Protein AF-A0A950LNR2-F1 (afdb_monomer_lite)

Structure (mmCIF, N/CA/C/O backbone):
data_AF-A0A950LNR2-F1
#
_entry.id   AF-A0A950LNR2-F1
#
loop_
_atom_site.group_PDB
_atom_site.id
_atom_site.type_symbol
_atom_site.label_atom_id
_atom_site.label_alt_id
_atom_site.label_comp_id
_atom_site.label_asym_id
_atom_site.label_entity_id
_atom_site.label_seq_id
_atom_site.pdbx_PDB_ins_code
_atom_site.Cartn_x
_atom_site.Cartn_y
_atom_site.Cartn_z
_atom_site.occupancy
_atom_site.B_iso_or_equiv
_atom_site.auth_seq_id
_atom_site.auth_comp_id
_atom_site.auth_asym_id
_atom_site.auth_atom_id
_atom_site.pdbx_PDB_model_num
ATOM 1 N N . SER A 1 1 ? 11.526 -16.368 -35.002 1.00 43.16 1 SER A N 1
ATOM 2 C CA . SER A 1 1 ? 11.231 -17.154 -33.788 1.00 43.16 1 SER A CA 1
ATOM 3 C C . SER A 1 1 ? 12.355 -16.981 -32.782 1.00 43.16 1 SER A C 1
ATOM 5 O O . SER A 1 1 ? 13.456 -17.383 -33.116 1.00 43.16 1 SER A O 1
ATOM 7 N N . ALA A 1 2 ? 12.117 -16.341 -31.626 1.00 45.56 2 ALA A N 1
ATOM 8 C CA . ALA A 1 2 ? 13.086 -16.218 -30.515 1.00 45.56 2 ALA A CA 1
ATOM 9 C C . ALA A 1 2 ? 12.436 -15.566 -29.266 1.00 45.56 2 ALA A C 1
ATOM 11 O O . ALA A 1 2 ? 12.802 -14.462 -28.871 1.00 45.56 2 ALA A O 1
ATOM 12 N N . SER A 1 3 ? 11.394 -16.170 -28.679 1.00 43.28 3 SER A N 1
ATOM 13 C CA . SER A 1 3 ? 10.686 -15.588 -27.514 1.00 43.28 3 SER A CA 1
ATOM 14 C C . SER A 1 3 ? 9.946 -16.645 -26.678 1.00 43.28 3 SER A C 1
ATOM 16 O O . SER A 1 3 ? 8.722 -16.617 -26.584 1.00 43.28 3 SER A O 1
ATOM 18 N N . ALA A 1 4 ? 10.684 -17.582 -26.072 1.00 45.69 4 ALA A N 1
ATOM 19 C CA . ALA A 1 4 ? 10.113 -18.576 -25.150 1.00 45.69 4 ALA A CA 1
ATOM 20 C C . ALA A 1 4 ? 11.017 -18.890 -23.938 1.00 45.69 4 ALA A C 1
ATOM 22 O O . ALA A 1 4 ? 10.541 -18.858 -22.803 1.00 45.69 4 ALA A O 1
ATOM 23 N N . GLU A 1 5 ? 12.320 -19.124 -24.140 1.00 43.22 5 GLU A N 1
ATOM 24 C CA . GLU A 1 5 ? 13.179 -19.728 -23.102 1.00 43.22 5 GLU A CA 1
ATOM 25 C C . GLU A 1 5 ? 13.806 -18.806 -22.037 1.00 43.22 5 GLU A C 1
ATOM 27 O O . GLU A 1 5 ? 14.297 -19.307 -21.029 1.00 43.22 5 GLU A O 1
ATOM 32 N N . THR A 1 6 ? 13.735 -17.473 -22.123 1.00 43.03 6 THR A N 1
ATOM 33 C CA . THR A 1 6 ? 14.334 -16.586 -21.087 1.00 43.03 6 THR A CA 1
ATOM 34 C C . THR A 1 6 ? 13.501 -16.468 -19.790 1.00 43.03 6 THR A C 1
ATOM 36 O O . THR A 1 6 ? 13.659 -15.519 -19.021 1.00 43.03 6 THR A O 1
ATOM 39 N N . LYS A 1 7 ? 12.567 -17.395 -19.539 1.00 48.56 7 LYS A N 1
ATOM 40 C CA . LYS A 1 7 ? 11.489 -17.252 -18.537 1.00 48.56 7 LYS A CA 1
ATOM 41 C C . LYS A 1 7 ? 11.534 -18.282 -17.392 1.00 48.56 7 LYS A C 1
ATOM 43 O O . LYS A 1 7 ? 10.590 -18.347 -16.610 1.00 48.56 7 LYS A O 1
ATOM 48 N N . ALA A 1 8 ? 12.632 -19.036 -17.257 1.00 47.16 8 ALA A N 1
ATOM 49 C CA . ALA A 1 8 ? 12.798 -20.089 -16.241 1.00 47.16 8 ALA A CA 1
ATOM 50 C C . ALA A 1 8 ? 13.725 -19.740 -15.048 1.00 47.16 8 ALA A C 1
ATOM 52 O O . ALA A 1 8 ? 13.629 -20.389 -14.012 1.00 47.16 8 ALA A O 1
ATOM 53 N N . GLN A 1 9 ? 14.569 -18.698 -15.134 1.00 48.47 9 GLN A N 1
ATOM 54 C CA . GLN A 1 9 ? 15.488 -18.288 -14.044 1.00 48.47 9 GLN A CA 1
ATOM 55 C C . GLN A 1 9 ? 15.060 -17.025 -13.271 1.00 48.47 9 GLN A C 1
ATOM 57 O O . GLN A 1 9 ? 15.811 -16.514 -12.439 1.00 48.47 9 GLN A O 1
ATOM 62 N N . GLN A 1 10 ? 13.856 -16.493 -13.501 1.00 55.09 10 GLN A N 1
ATOM 63 C CA . GLN A 1 10 ? 13.327 -15.431 -12.638 1.00 55.09 10 GLN A CA 1
ATOM 64 C C . GLN A 1 10 ? 12.729 -16.035 -11.356 1.00 55.09 10 GLN A C 1
ATOM 66 O O . GLN A 1 10 ? 11.971 -17.001 -11.459 1.00 55.09 10 GLN A O 1
ATOM 71 N N . PRO A 1 11 ? 12.994 -15.469 -10.159 1.00 66.69 11 PRO A N 1
ATOM 72 C CA . PRO A 1 11 ? 12.333 -15.917 -8.938 1.00 66.69 11 PRO A CA 1
ATOM 73 C C . PRO A 1 11 ? 10.819 -15.780 -9.115 1.00 66.69 11 PRO A C 1
ATOM 75 O O . PRO A 1 11 ? 10.321 -14.714 -9.490 1.00 66.69 11 PRO A O 1
ATOM 78 N N . SER A 1 12 ? 10.096 -16.874 -8.880 1.00 76.44 12 SER A N 1
ATOM 79 C CA . SER A 1 12 ? 8.656 -16.945 -9.138 1.00 76.44 12 SER A CA 1
ATOM 80 C C . SER A 1 12 ? 7.901 -15.878 -8.341 1.00 76.44 12 SER A C 1
ATOM 82 O O . SER A 1 12 ? 8.312 -15.493 -7.243 1.00 76.44 12 SER A O 1
ATOM 84 N N . GLN A 1 13 ? 6.767 -15.396 -8.862 1.00 73.75 13 GLN A N 1
ATOM 85 C CA . GLN A 1 13 ? 6.051 -14.295 -8.207 1.00 73.75 13 GLN A CA 1
ATOM 86 C C . GLN A 1 13 ? 5.633 -14.651 -6.764 1.00 73.75 13 GLN A C 1
ATOM 88 O O . GLN A 1 13 ? 5.712 -13.799 -5.882 1.00 73.75 13 GLN A O 1
ATOM 93 N N . ALA A 1 14 ? 5.310 -15.929 -6.519 1.00 77.62 14 ALA A N 1
ATOM 94 C CA . ALA A 1 14 ? 5.026 -16.488 -5.198 1.00 77.62 14 ALA A CA 1
ATOM 95 C C . ALA A 1 14 ? 6.237 -16.426 -4.242 1.00 77.62 14 ALA A C 1
ATOM 97 O O . ALA A 1 14 ? 6.095 -16.029 -3.084 1.00 77.62 14 ALA A O 1
ATOM 98 N N . GLN A 1 15 ? 7.445 -16.746 -4.723 1.00 82.19 15 GLN A N 1
ATOM 99 C CA . GLN A 1 15 ? 8.680 -16.580 -3.947 1.00 82.19 15 GLN A CA 1
ATOM 100 C C . GLN A 1 15 ? 8.942 -15.099 -3.637 1.00 82.19 15 GLN A C 1
ATOM 102 O O . GLN A 1 15 ? 9.212 -14.754 -2.490 1.00 82.19 15 GLN A O 1
ATOM 107 N N . VAL A 1 16 ? 8.782 -14.199 -4.613 1.00 81.00 16 VAL A N 1
ATOM 108 C CA . VAL A 1 16 ? 8.967 -12.750 -4.405 1.00 81.00 16 VAL A CA 1
ATOM 109 C C . VAL A 1 16 ? 7.953 -12.178 -3.398 1.00 81.00 16 VAL A C 1
ATOM 111 O O . VAL A 1 16 ? 8.307 -11.295 -2.614 1.00 81.00 16 VAL A O 1
ATOM 114 N N . SER A 1 17 ? 6.710 -12.676 -3.361 1.00 83.44 17 SER A N 1
ATOM 115 C CA . SER A 1 17 ? 5.726 -12.294 -2.334 1.00 83.44 17 SER A CA 1
ATOM 116 C C . SER A 1 17 ? 6.020 -12.884 -0.951 1.00 83.44 17 SER A C 1
ATOM 118 O O . SER A 1 17 ? 5.802 -12.201 0.053 1.00 83.44 17 SER A O 1
ATOM 120 N N . ALA A 1 18 ? 6.558 -14.107 -0.883 1.00 84.44 18 ALA A N 1
ATOM 121 C CA . ALA A 1 18 ? 6.967 -14.734 0.373 1.00 84.44 18 ALA A CA 1
ATOM 122 C C . ALA A 1 18 ? 8.135 -13.967 1.014 1.00 84.44 18 ALA A C 1
ATOM 124 O O . ALA A 1 18 ? 8.033 -13.545 2.166 1.00 84.44 18 ALA A O 1
ATOM 125 N N . VAL A 1 19 ? 9.187 -13.668 0.239 1.00 87.50 19 VAL A N 1
ATOM 126 C CA . VAL A 1 19 ? 10.338 -12.868 0.701 1.00 87.50 19 VAL A CA 1
ATOM 127 C C . VAL A 1 19 ? 9.901 -11.476 1.156 1.00 87.50 19 VAL A C 1
ATOM 129 O O . VAL A 1 19 ? 10.283 -11.039 2.236 1.00 87.50 19 VAL A O 1
ATOM 132 N N . ARG A 1 20 ? 9.026 -10.792 0.404 1.00 86.06 20 ARG A N 1
ATOM 133 C CA . ARG A 1 20 ? 8.498 -9.472 0.806 1.00 86.06 20 ARG A CA 1
ATOM 134 C C . ARG A 1 20 ? 7.706 -9.511 2.118 1.00 86.06 20 ARG A C 1
ATOM 136 O O . ARG A 1 20 ? 7.658 -8.510 2.826 1.00 86.06 20 ARG A O 1
ATOM 143 N N . SER A 1 21 ? 7.059 -10.634 2.419 1.00 88.19 21 SER A N 1
ATOM 144 C CA . SER A 1 21 ? 6.312 -10.811 3.667 1.00 88.19 21 SER A CA 1
ATOM 145 C C . SER A 1 21 ? 7.251 -11.053 4.850 1.00 88.19 21 SER A C 1
ATOM 147 O O . SER A 1 21 ? 7.073 -10.415 5.883 1.00 88.19 21 SER A O 1
ATOM 149 N N . ALA A 1 22 ? 8.282 -11.887 4.673 1.00 91.12 22 ALA A N 1
ATOM 150 C CA . ALA A 1 22 ? 9.303 -12.153 5.690 1.00 91.12 22 ALA A CA 1
ATOM 151 C C . ALA A 1 22 ? 10.188 -10.927 5.992 1.00 91.12 22 ALA A C 1
ATOM 153 O O . ALA A 1 22 ? 10.505 -10.667 7.145 1.00 91.12 22 ALA A O 1
ATOM 154 N N . CYS A 1 23 ? 10.543 -10.148 4.968 1.00 93.38 23 CYS A N 1
ATOM 155 C CA . CYS A 1 23 ? 11.447 -8.997 5.065 1.00 93.38 23 CYS A CA 1
ATOM 156 C C . CYS A 1 23 ? 10.760 -7.657 5.373 1.00 93.38 23 CYS A C 1
ATOM 158 O O . CYS A 1 23 ? 11.388 -6.609 5.224 1.00 93.38 23 CYS A O 1
ATOM 160 N N . ARG A 1 24 ? 9.464 -7.634 5.720 1.00 91.44 24 ARG A N 1
ATOM 161 C CA . ARG A 1 24 ? 8.692 -6.376 5.782 1.00 91.44 24 ARG A CA 1
ATOM 162 C C . ARG A 1 24 ? 9.274 -5.360 6.771 1.00 91.44 24 ARG A C 1
ATOM 164 O O . ARG A 1 24 ? 9.331 -4.182 6.433 1.00 91.44 24 ARG A O 1
ATOM 171 N N . SER A 1 25 ? 9.686 -5.806 7.955 1.00 92.62 25 SER A N 1
ATOM 172 C CA . SER A 1 25 ? 10.250 -4.934 8.994 1.00 92.62 25 SER A CA 1
ATOM 173 C C . SER A 1 25 ? 11.653 -4.455 8.621 1.00 92.62 25 SER A C 1
ATOM 175 O O . SER A 1 25 ? 11.925 -3.257 8.644 1.00 92.62 25 SER A O 1
ATOM 177 N N . ASP A 1 26 ? 12.509 -5.376 8.175 1.00 94.19 26 ASP A N 1
ATOM 178 C CA . ASP A 1 26 ? 13.895 -5.088 7.783 1.00 94.19 26 ASP A CA 1
ATOM 179 C C . ASP A 1 26 ? 13.968 -4.125 6.589 1.00 94.19 26 ASP A C 1
ATOM 181 O O . ASP A 1 26 ? 14.828 -3.249 6.521 1.00 94.19 26 ASP A O 1
ATOM 185 N N . TYR A 1 27 ? 13.013 -4.235 5.663 1.00 92.94 27 TYR A N 1
ATOM 186 C CA . TYR A 1 27 ? 12.886 -3.328 4.528 1.00 92.94 27 TYR A CA 1
ATOM 187 C C . TYR A 1 27 ? 12.615 -1.880 4.954 1.00 92.94 27 TYR A C 1
ATOM 189 O O . TYR A 1 27 ? 13.124 -0.955 4.326 1.00 92.94 27 TYR A O 1
ATOM 197 N N . ILE A 1 28 ? 11.833 -1.670 6.018 1.00 91.75 28 ILE A N 1
ATOM 198 C CA . ILE A 1 28 ? 11.539 -0.330 6.549 1.00 91.75 28 ILE A CA 1
ATOM 199 C C . ILE A 1 28 ? 12.767 0.239 7.277 1.00 91.75 28 ILE A C 1
ATOM 201 O O . ILE A 1 28 ? 13.023 1.433 7.175 1.00 91.75 28 ILE A O 1
ATOM 205 N N . ALA A 1 29 ? 13.556 -0.603 7.950 1.00 93.56 29 ALA A N 1
ATOM 206 C CA . ALA A 1 29 ? 14.777 -0.175 8.633 1.00 93.56 29 ALA A CA 1
ATOM 207 C C . ALA A 1 29 ? 15.942 0.145 7.672 1.00 93.56 29 ALA A C 1
ATOM 209 O O . ALA A 1 29 ? 16.660 1.117 7.891 1.00 93.56 29 ALA A O 1
ATOM 210 N N . HIS A 1 30 ? 16.123 -0.641 6.601 1.00 93.06 30 HIS A N 1
ATOM 211 C CA . HIS A 1 30 ? 17.334 -0.586 5.761 1.00 93.06 30 HIS A CA 1
ATOM 212 C C . HIS A 1 30 ? 17.104 -0.178 4.294 1.00 93.06 30 HIS A C 1
ATOM 214 O O . HIS A 1 30 ? 18.063 0.156 3.603 1.00 93.06 30 HIS A O 1
ATOM 220 N N . CYS A 1 31 ? 15.862 -0.198 3.792 1.00 94.31 31 CYS A N 1
ATOM 221 C CA . CYS A 1 31 ? 15.554 -0.031 2.361 1.00 94.31 31 CYS A CA 1
ATOM 222 C C . CYS A 1 31 ? 14.354 0.897 2.063 1.00 94.31 31 CYS A C 1
ATOM 224 O O . CYS A 1 31 ? 13.847 0.897 0.938 1.00 94.31 31 CYS A O 1
ATOM 226 N N . ALA A 1 32 ? 13.896 1.706 3.028 1.00 91.88 32 ALA A N 1
ATOM 227 C CA . ALA A 1 32 ? 12.649 2.478 2.924 1.00 91.88 32 ALA A CA 1
ATOM 228 C C . ALA A 1 32 ? 12.590 3.472 1.745 1.00 91.88 32 ALA A C 1
ATOM 230 O O . ALA A 1 32 ? 11.507 3.731 1.222 1.00 91.88 32 ALA A O 1
ATOM 231 N N . SER A 1 33 ? 13.735 3.996 1.296 1.00 89.44 33 SER A N 1
ATOM 232 C CA . SER A 1 33 ? 13.826 4.938 0.166 1.00 89.44 33 SER A CA 1
ATOM 233 C C . SER A 1 33 ? 13.613 4.294 -1.213 1.00 89.44 33 SER A C 1
ATOM 235 O O . SER A 1 33 ? 13.586 4.996 -2.222 1.00 89.44 33 SER A O 1
ATOM 237 N N . ILE A 1 34 ? 13.486 2.965 -1.288 1.00 90.88 34 ILE A N 1
ATOM 238 C CA . ILE A 1 34 ? 13.300 2.219 -2.539 1.00 90.88 34 ILE A CA 1
ATOM 239 C C . ILE A 1 34 ? 11.825 1.783 -2.664 1.00 90.88 34 ILE A C 1
ATOM 241 O O . ILE A 1 34 ? 11.194 1.440 -1.659 1.00 90.88 34 ILE A O 1
ATOM 245 N N . PRO A 1 35 ? 11.232 1.737 -3.875 1.00 84.00 35 PRO A N 1
ATOM 246 C CA . PRO A 1 35 ? 9.872 1.227 -4.053 1.00 84.00 35 PRO A CA 1
ATOM 247 C C . PRO A 1 35 ? 9.761 -0.277 -3.721 1.00 84.00 35 PRO A C 1
ATOM 249 O O . PRO A 1 35 ? 10.537 -1.072 -4.255 1.00 84.00 35 PRO A O 1
ATOM 252 N N . PRO A 1 36 ? 8.788 -0.714 -2.896 1.00 80.00 36 PRO A N 1
ATOM 253 C CA . PRO A 1 36 ? 8.694 -2.103 -2.451 1.00 80.00 36 PRO A CA 1
ATOM 254 C C . PRO A 1 36 ? 8.279 -3.068 -3.572 1.00 80.00 36 PRO A C 1
ATOM 256 O O . PRO A 1 36 ? 7.114 -3.147 -3.975 1.00 80.00 36 PRO A O 1
ATOM 259 N N . GLY A 1 37 ? 9.232 -3.893 -4.003 1.00 75.12 37 GLY A N 1
ATOM 260 C CA . GLY A 1 37 ? 9.053 -4.950 -4.997 1.00 75.12 37 GLY A CA 1
ATOM 261 C C . GLY A 1 37 ? 9.925 -4.775 -6.241 1.00 75.12 37 GLY A C 1
ATOM 262 O O . GLY A 1 37 ? 10.465 -3.709 -6.515 1.00 75.12 37 GLY A O 1
ATOM 263 N N . GLY A 1 38 ? 10.065 -5.854 -7.012 1.00 80.81 38 GLY A N 1
ATOM 264 C CA . GLY A 1 38 ? 10.959 -5.884 -8.170 1.00 80.81 38 GLY A CA 1
ATOM 265 C C . GLY A 1 38 ? 12.443 -5.962 -7.792 1.00 80.81 38 GLY A C 1
ATOM 266 O O . GLY A 1 38 ? 12.805 -6.172 -6.635 1.00 80.81 38 GLY A O 1
ATOM 267 N N . LYS A 1 39 ? 13.307 -5.817 -8.803 1.00 82.75 39 LYS A N 1
ATOM 268 C CA . LYS A 1 39 ? 14.767 -5.949 -8.671 1.00 82.75 39 LYS A CA 1
ATOM 269 C C . LYS A 1 39 ? 15.423 -4.978 -7.664 1.00 82.75 39 LYS A C 1
ATOM 271 O O . LYS A 1 39 ? 16.203 -5.486 -6.866 1.00 82.75 39 LYS A O 1
ATOM 276 N N . PRO A 1 40 ? 15.133 -3.657 -7.622 1.00 89.56 40 PRO A N 1
ATOM 277 C CA . PRO A 1 40 ? 15.874 -2.746 -6.738 1.00 89.56 40 PRO A CA 1
ATOM 278 C C . PRO A 1 40 ? 15.611 -3.011 -5.247 1.00 89.56 40 PRO A C 1
ATOM 280 O O . PRO A 1 40 ? 16.532 -2.941 -4.439 1.00 89.56 40 PRO A O 1
ATOM 283 N N . ALA A 1 41 ? 14.387 -3.408 -4.880 1.00 88.75 41 ALA A N 1
ATOM 284 C CA . ALA A 1 41 ? 14.068 -3.814 -3.512 1.00 88.75 41 ALA A CA 1
ATOM 285 C C . ALA A 1 41 ? 14.839 -5.079 -3.085 1.00 88.75 41 ALA A C 1
ATOM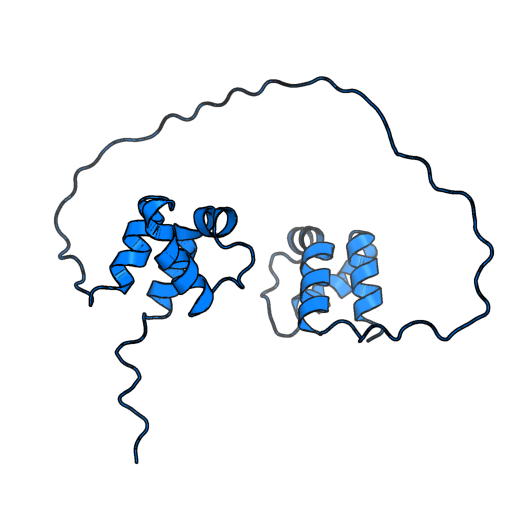 287 O O . ALA A 1 41 ? 15.340 -5.152 -1.966 1.00 88.75 41 ALA A O 1
ATOM 288 N N . LEU A 1 42 ? 14.962 -6.065 -3.982 1.00 87.88 42 LEU A N 1
ATOM 289 C CA . LEU A 1 42 ? 15.720 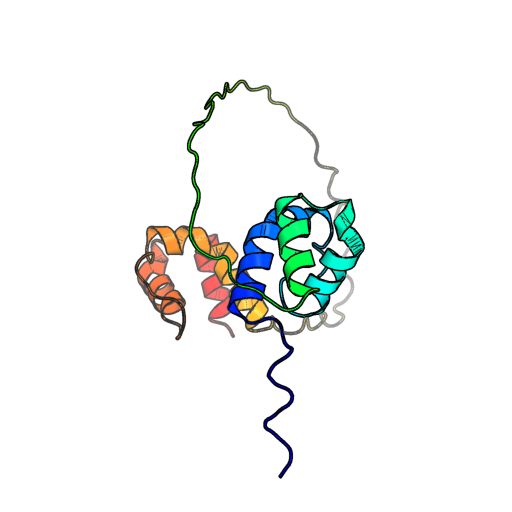-7.295 -3.723 1.00 87.88 42 LEU A CA 1
ATOM 290 C C . LEU A 1 42 ? 17.236 -7.052 -3.678 1.00 87.88 42 LEU A C 1
ATOM 292 O O . LEU A 1 42 ? 17.927 -7.709 -2.907 1.00 87.88 42 LEU A O 1
ATOM 296 N N . ASP A 1 43 ? 17.750 -6.116 -4.476 1.00 90.12 43 ASP A N 1
ATOM 297 C CA . ASP A 1 43 ? 19.164 -5.726 -4.485 1.00 90.12 43 ASP A CA 1
ATOM 298 C C . ASP A 1 43 ? 19.577 -5.026 -3.179 1.00 90.12 43 ASP A C 1
ATOM 300 O O . ASP A 1 43 ? 20.586 -5.391 -2.577 1.00 90.12 43 ASP A O 1
ATOM 304 N N . CYS A 1 44 ? 18.750 -4.105 -2.670 1.00 93.38 44 CYS A N 1
ATOM 305 C CA . CYS A 1 44 ? 18.983 -3.470 -1.371 1.00 93.38 44 CYS A CA 1
ATOM 306 C C . CYS A 1 44 ? 18.987 -4.480 -0.215 1.00 93.38 44 CYS A C 1
ATOM 308 O O . CYS A 1 44 ? 19.897 -4.460 0.614 1.00 93.38 44 CYS A O 1
ATOM 310 N N . LEU A 1 45 ? 18.023 -5.408 -0.193 1.00 90.88 45 LEU A N 1
ATOM 311 C CA . LEU A 1 45 ? 17.996 -6.480 0.805 1.00 90.88 45 LEU A CA 1
ATOM 312 C C . LEU A 1 45 ? 19.247 -7.371 0.694 1.00 90.88 45 LEU A C 1
ATOM 314 O O . LEU A 1 45 ? 19.877 -7.662 1.704 1.00 90.88 45 LEU A O 1
ATOM 318 N N . ARG A 1 46 ? 19.676 -7.739 -0.522 1.00 89.56 46 ARG A N 1
ATOM 319 C CA . ARG A 1 46 ? 20.908 -8.523 -0.744 1.00 89.56 46 ARG A CA 1
ATOM 320 C C . ARG A 1 46 ? 22.171 -7.825 -0.236 1.00 89.56 46 ARG A C 1
ATOM 322 O O . ARG A 1 46 ? 23.031 -8.489 0.330 1.00 89.56 46 ARG A O 1
ATOM 329 N N . LYS A 1 47 ? 22.275 -6.505 -0.399 1.00 92.50 47 LYS A N 1
ATOM 330 C CA . LYS A 1 47 ? 23.417 -5.708 0.085 1.00 92.50 47 LYS A CA 1
ATOM 331 C C . LYS A 1 47 ? 23.455 -5.551 1.605 1.00 92.50 47 LYS A C 1
ATOM 333 O O . LYS A 1 47 ? 24.533 -5.378 2.158 1.00 92.50 47 LYS A O 1
ATOM 338 N N . ASN A 1 48 ? 22.306 -5.647 2.272 1.00 94.44 48 ASN A N 1
ATOM 339 C CA . ASN A 1 48 ? 22.186 -5.462 3.717 1.00 94.44 48 ASN A CA 1
ATOM 340 C C . ASN A 1 48 ? 22.004 -6.774 4.499 1.00 94.44 48 ASN A C 1
ATOM 342 O O . ASN A 1 48 ? 21.765 -6.696 5.698 1.00 94.44 48 ASN A O 1
ATOM 346 N N . VAL A 1 49 ? 22.111 -7.965 3.876 1.00 90.75 49 VAL A N 1
ATOM 347 C CA . VAL A 1 49 ? 21.734 -9.257 4.506 1.00 90.75 49 VAL A CA 1
ATOM 348 C C . VAL A 1 49 ? 22.270 -9.443 5.924 1.00 90.75 49 VAL A C 1
ATOM 350 O O . VAL A 1 49 ? 21.499 -9.827 6.792 1.00 90.75 49 VAL A O 1
ATOM 353 N N . ALA A 1 50 ? 23.532 -9.099 6.191 1.00 89.88 50 ALA A N 1
ATOM 354 C CA . ALA A 1 50 ? 24.145 -9.243 7.515 1.00 89.88 50 ALA A CA 1
ATOM 355 C C . ALA A 1 50 ? 23.451 -8.430 8.633 1.00 89.88 50 ALA A C 1
ATOM 357 O O . ALA A 1 50 ? 23.611 -8.755 9.806 1.00 89.88 50 ALA A O 1
ATOM 358 N N . SER A 1 51 ? 22.677 -7.400 8.280 1.00 89.06 51 SER A N 1
ATOM 359 C CA . SER A 1 51 ? 21.925 -6.536 9.201 1.00 89.06 51 SER A CA 1
ATOM 360 C C . SER A 1 51 ? 20.421 -6.834 9.251 1.00 89.06 51 SER A C 1
ATOM 362 O O . SER A 1 51 ? 19.732 -6.274 10.097 1.00 89.06 51 SER A O 1
ATOM 364 N N . LEU A 1 52 ? 19.890 -7.694 8.372 1.00 93.56 52 LEU A N 1
ATOM 365 C CA . LEU A 1 52 ? 18.461 -8.047 8.357 1.00 93.56 52 LEU A CA 1
ATOM 366 C C . LEU A 1 52 ? 18.152 -9.154 9.376 1.00 93.56 52 LEU A C 1
ATOM 368 O O . LEU A 1 52 ? 19.034 -9.921 9.760 1.00 93.56 52 LEU A O 1
ATOM 372 N N . SER A 1 53 ? 16.880 -9.323 9.735 1.00 94.69 53 SER A N 1
ATOM 373 C CA . SER A 1 53 ? 16.402 -10.449 10.541 1.00 94.69 53 SER A CA 1
ATOM 374 C C . SER A 1 53 ? 16.778 -11.811 9.927 1.00 94.69 53 SER A C 1
ATOM 376 O O . SER A 1 53 ? 16.743 -11.967 8.700 1.00 94.69 53 SER A O 1
ATOM 378 N N . PRO A 1 54 ? 17.065 -12.849 10.740 1.00 93.62 54 PRO A N 1
ATOM 379 C CA . PRO A 1 54 ? 17.422 -14.180 10.234 1.00 93.62 54 PRO A CA 1
ATOM 380 C C . PRO A 1 54 ? 16.317 -14.803 9.362 1.00 93.62 54 PRO A C 1
ATOM 382 O O . PRO A 1 54 ? 16.604 -15.536 8.414 1.00 93.62 54 PRO A O 1
ATOM 385 N N . THR A 1 55 ? 15.050 -14.466 9.617 1.00 92.81 55 THR A N 1
ATOM 386 C CA . THR A 1 55 ? 13.903 -14.795 8.755 1.00 92.81 55 THR A CA 1
ATOM 387 C C . THR A 1 55 ? 14.019 -14.184 7.361 1.00 92.81 55 THR A C 1
ATOM 389 O O . THR A 1 55 ? 13.797 -14.878 6.367 1.00 92.81 55 THR A O 1
ATOM 392 N N . CYS A 1 56 ? 14.391 -12.907 7.264 1.00 93.19 56 CYS A N 1
ATOM 393 C CA . CYS A 1 56 ? 14.586 -12.245 5.981 1.00 93.19 56 CYS A CA 1
ATOM 394 C C . CYS A 1 56 ? 15.853 -12.739 5.263 1.00 93.19 56 CYS A C 1
ATOM 396 O O . CYS A 1 56 ? 15.796 -13.027 4.067 1.00 93.19 56 CYS A O 1
ATOM 398 N N . GLN A 1 57 ? 16.963 -12.922 5.987 1.00 91.88 57 GLN A N 1
ATOM 399 C CA . GLN A 1 57 ? 18.214 -13.471 5.449 1.00 91.88 57 GLN A CA 1
ATOM 400 C C . GLN A 1 57 ? 17.990 -14.813 4.742 1.00 91.88 57 GLN A C 1
ATOM 402 O O . GLN A 1 57 ? 18.309 -14.954 3.561 1.00 91.88 57 GLN A O 1
ATOM 407 N N . ASN A 1 58 ? 17.368 -15.779 5.430 1.00 89.69 58 ASN A N 1
ATOM 408 C CA . ASN A 1 58 ? 17.058 -17.090 4.856 1.00 89.69 58 ASN A CA 1
ATOM 409 C C . ASN A 1 58 ? 16.166 -16.978 3.610 1.00 89.69 58 ASN A C 1
ATOM 411 O O . ASN A 1 58 ? 16.414 -17.640 2.602 1.00 89.69 58 ASN A O 1
ATOM 415 N N . ALA A 1 59 ? 15.159 -16.101 3.647 1.00 88.25 59 ALA A N 1
ATOM 416 C CA . ALA A 1 59 ? 14.245 -15.891 2.531 1.00 88.25 59 ALA A CA 1
ATOM 417 C C . ALA A 1 59 ? 14.950 -15.289 1.293 1.00 88.25 59 ALA A C 1
ATOM 419 O O . ALA A 1 59 ? 14.680 -15.714 0.168 1.00 88.25 59 ALA A O 1
ATOM 420 N N . VAL A 1 60 ? 15.878 -14.344 1.482 1.00 88.62 60 VAL A N 1
ATOM 421 C CA . VAL A 1 60 ? 16.669 -13.719 0.403 1.00 88.62 60 VAL A CA 1
ATOM 422 C C . VAL A 1 60 ? 17.725 -14.681 -0.157 1.00 88.62 60 VAL A C 1
ATOM 424 O O . VAL A 1 60 ? 17.884 -14.764 -1.379 1.00 88.62 60 VAL A O 1
ATOM 427 N N . ASN A 1 61 ? 18.392 -15.452 0.706 1.00 85.25 61 ASN A N 1
ATOM 428 C CA . ASN A 1 61 ? 19.399 -16.445 0.316 1.00 85.25 61 ASN A CA 1
ATOM 429 C C . ASN A 1 61 ? 18.777 -17.614 -0.469 1.00 85.25 61 ASN A C 1
ATOM 431 O O . ASN A 1 61 ? 19.343 -18.060 -1.468 1.00 85.25 61 ASN A O 1
ATOM 435 N N . ALA A 1 62 ? 17.552 -18.026 -0.124 1.00 78.25 62 ALA A N 1
ATOM 436 C CA . ALA A 1 62 ? 16.776 -19.021 -0.869 1.00 78.25 62 ALA A CA 1
ATOM 437 C C . ALA A 1 62 ? 16.328 -18.570 -2.283 1.00 78.25 62 ALA A C 1
ATOM 439 O O . ALA A 1 62 ? 15.723 -19.363 -3.007 1.00 78.25 62 ALA A O 1
ATOM 440 N N . LEU A 1 63 ? 16.607 -17.319 -2.689 1.00 73.56 63 LEU A N 1
ATOM 441 C CA . LEU A 1 63 ? 16.496 -16.845 -4.080 1.00 73.56 63 LEU A CA 1
ATOM 442 C C . LEU A 1 63 ? 17.839 -16.842 -4.838 1.00 73.56 63 LEU A C 1
ATOM 444 O O . LEU A 1 63 ? 17.866 -16.463 -6.010 1.00 73.56 63 LEU A O 1
ATOM 448 N N . GLY A 1 64 ? 18.956 -17.131 -4.164 1.00 67.44 64 GLY A N 1
ATOM 449 C CA . GLY A 1 64 ? 20.305 -17.154 -4.743 1.00 67.44 64 GLY A CA 1
ATOM 450 C C . GLY A 1 64 ? 20.757 -18.545 -5.196 1.00 67.44 64 GLY A C 1
ATOM 451 O O . GLY A 1 64 ? 21.511 -18.650 -6.157 1.00 67.44 64 GLY A O 1
ATOM 452 N N . GLY A 1 65 ? 20.265 -19.603 -4.545 1.00 53.72 65 GLY A N 1
ATOM 453 C CA . GLY A 1 65 ? 20.444 -20.995 -4.966 1.00 53.72 65 GLY A CA 1
ATOM 454 C C . GLY A 1 65 ? 19.197 -21.535 -5.666 1.00 53.72 65 GLY A C 1
ATOM 455 O O . GLY A 1 65 ? 18.074 -21.233 -5.257 1.00 53.72 65 GLY A O 1
ATOM 456 N N . GLN A 1 66 ? 19.375 -22.338 -6.721 1.00 43.09 66 GLN A N 1
ATOM 457 C CA . GLN A 1 66 ? 18.243 -22.993 -7.385 1.00 43.09 66 GLN A CA 1
ATOM 458 C C . GLN A 1 66 ? 17.564 -24.007 -6.445 1.00 43.09 66 GLN A C 1
ATOM 460 O O . GLN A 1 66 ? 18.185 -24.601 -5.567 1.00 43.09 66 GLN A O 1
ATOM 465 N N . ARG A 1 67 ? 16.243 -24.128 -6.590 1.00 50.25 67 ARG A N 1
ATOM 466 C CA . ARG A 1 67 ? 15.328 -24.691 -5.589 1.00 50.25 67 ARG A CA 1
ATOM 467 C C . ARG A 1 67 ? 15.420 -26.218 -5.485 1.00 50.25 67 ARG A C 1
ATOM 469 O O . ARG A 1 67 ? 15.240 -26.902 -6.484 1.00 50.25 67 ARG A O 1
ATOM 476 N N . ALA A 1 68 ? 15.468 -26.730 -4.256 1.00 31.44 68 ALA A N 1
ATOM 477 C CA . ALA A 1 68 ? 14.829 -27.998 -3.904 1.00 31.44 68 ALA A CA 1
ATOM 478 C C . ALA A 1 68 ? 13.615 -27.718 -2.999 1.00 31.44 68 ALA A C 1
ATOM 480 O O . ALA A 1 68 ? 13.644 -26.813 -2.160 1.00 31.44 68 ALA A O 1
ATOM 481 N N . ALA A 1 69 ? 12.519 -28.446 -3.210 1.00 32.12 69 ALA A N 1
ATOM 482 C CA . ALA A 1 69 ? 11.415 -28.516 -2.253 1.00 32.12 69 ALA A CA 1
ATOM 483 C C . ALA A 1 69 ? 11.792 -29.486 -1.114 1.00 32.12 69 ALA A C 1
ATOM 485 O O . ALA A 1 69 ? 12.603 -30.384 -1.348 1.00 32.12 69 ALA A O 1
ATOM 486 N N . PRO A 1 70 ? 11.241 -29.337 0.103 1.00 43.97 70 PRO A N 1
ATOM 487 C CA . PRO A 1 70 ? 11.521 -30.280 1.177 1.00 43.97 70 PRO A CA 1
ATOM 488 C C . PRO A 1 70 ? 10.839 -31.632 0.901 1.00 43.97 70 PRO A C 1
ATOM 490 O O . PRO A 1 70 ? 9.686 -31.638 0.459 1.00 43.97 70 PRO A O 1
ATOM 493 N N . PRO A 1 71 ? 11.469 -32.774 1.227 1.00 38.50 71 PRO A N 1
ATOM 494 C CA . PRO A 1 71 ? 10.706 -33.969 1.547 1.00 38.50 71 PRO A CA 1
ATOM 495 C C . PRO A 1 71 ? 9.948 -33.718 2.858 1.00 38.50 71 PRO A C 1
ATOM 497 O O . PRO A 1 71 ? 10.514 -33.248 3.846 1.00 38.50 71 PRO A O 1
ATOM 500 N N . ALA A 1 72 ? 8.653 -34.018 2.875 1.00 38.00 72 ALA A N 1
ATOM 501 C CA . ALA A 1 72 ? 7.863 -33.960 4.095 1.00 38.00 72 ALA A CA 1
ATOM 502 C C . ALA A 1 72 ? 8.153 -35.191 4.969 1.00 38.00 72 ALA A C 1
ATOM 504 O O . ALA A 1 72 ? 7.598 -36.252 4.705 1.00 38.00 72 ALA A O 1
ATOM 505 N N . ALA A 1 73 ? 8.992 -35.044 6.002 1.00 32.28 73 ALA A N 1
ATOM 506 C CA . ALA A 1 73 ? 9.009 -35.905 7.194 1.00 32.28 73 ALA A CA 1
ATOM 507 C C . ALA A 1 73 ? 9.958 -35.353 8.279 1.00 32.28 73 ALA A C 1
ATOM 509 O O . ALA A 1 73 ? 11.164 -35.539 8.168 1.00 32.28 73 ALA A O 1
ATOM 510 N N . ALA A 1 74 ? 9.399 -34.697 9.308 1.00 28.75 74 ALA A N 1
ATOM 511 C CA . ALA A 1 74 ? 9.814 -34.738 10.728 1.00 28.75 74 ALA A CA 1
ATOM 512 C C . ALA A 1 74 ? 9.317 -33.491 11.493 1.00 28.75 74 ALA A C 1
ATOM 514 O O . ALA A 1 74 ? 9.809 -32.383 11.292 1.00 28.75 74 ALA A O 1
ATOM 515 N N . ALA A 1 75 ? 8.372 -33.694 12.416 1.00 34.22 75 ALA A N 1
ATOM 516 C CA . ALA A 1 75 ? 8.265 -32.872 13.628 1.00 34.22 75 ALA A CA 1
ATOM 517 C C . ALA A 1 75 ? 9.343 -33.352 14.639 1.00 34.22 75 ALA A C 1
ATOM 519 O O . ALA A 1 75 ? 9.877 -34.448 14.442 1.00 34.22 75 ALA A O 1
ATOM 520 N N . PRO A 1 76 ? 9.716 -32.575 15.675 1.00 43.44 76 PRO A N 1
ATOM 521 C CA . PRO A 1 76 ? 8.828 -32.168 16.782 1.00 43.44 76 PRO A CA 1
ATOM 522 C C . PRO A 1 76 ? 8.539 -30.650 16.754 1.00 43.44 76 PRO A C 1
ATOM 524 O O . PRO A 1 76 ? 9.296 -29.895 16.159 1.00 43.44 76 PRO A O 1
ATOM 527 N N . ALA A 1 77 ? 7.399 -30.114 17.205 1.00 29.34 77 ALA A N 1
ATOM 528 C CA . ALA A 1 77 ? 6.670 -30.247 18.478 1.00 29.34 77 ALA A CA 1
ATOM 529 C C . ALA A 1 77 ? 7.267 -29.410 19.634 1.00 29.34 77 ALA A C 1
ATOM 531 O O . ALA A 1 77 ? 8.401 -29.636 20.036 1.00 29.34 77 ALA A O 1
ATOM 532 N N . ALA A 1 78 ? 6.425 -28.515 20.185 1.00 29.66 78 ALA A N 1
ATOM 533 C CA . ALA A 1 78 ? 6.662 -27.569 21.294 1.00 29.66 78 ALA A CA 1
ATOM 534 C C . ALA A 1 78 ? 7.742 -26.481 21.031 1.00 29.66 78 ALA A C 1
ATOM 536 O O . ALA A 1 78 ? 8.767 -26.745 20.422 1.00 29.66 78 ALA A O 1
ATOM 537 N N . THR A 1 79 ? 7.570 -25.217 21.433 1.00 28.94 79 THR A N 1
ATOM 538 C CA . THR A 1 79 ? 6.782 -24.680 22.560 1.00 28.94 79 THR A CA 1
ATOM 539 C C . THR A 1 79 ? 5.915 -23.453 22.224 1.00 28.94 79 THR A C 1
ATOM 541 O O . THR A 1 79 ? 6.171 -22.688 21.297 1.00 28.94 79 THR A O 1
ATOM 544 N N . THR A 1 80 ? 4.863 -23.277 23.026 1.00 34.69 80 THR A N 1
ATOM 545 C CA . THR A 1 80 ? 3.953 -22.118 23.091 1.00 34.69 80 THR A CA 1
ATOM 546 C C . THR A 1 80 ? 4.583 -20.910 23.832 1.00 34.69 80 THR A C 1
ATOM 548 O O . THR A 1 80 ? 5.657 -21.050 24.416 1.00 34.69 80 THR A O 1
ATOM 551 N N . PRO A 1 81 ? 3.974 -19.703 23.779 1.00 51.34 81 PRO A N 1
ATOM 552 C CA . PRO A 1 81 ? 4.652 -18.435 24.084 1.00 51.34 81 PRO A CA 1
ATOM 553 C C . PRO A 1 81 ? 4.536 -18.013 25.560 1.00 51.34 81 PRO A C 1
ATOM 555 O O . PRO A 1 81 ? 3.728 -18.574 26.299 1.00 51.34 81 PRO A O 1
ATOM 558 N N . PRO A 1 82 ? 5.182 -16.902 25.950 1.00 40.81 82 PRO A N 1
ATOM 559 C CA . PRO A 1 82 ? 4.643 -15.995 26.949 1.00 40.81 82 PRO A CA 1
ATOM 560 C C . PRO A 1 82 ? 3.920 -14.814 26.280 1.00 40.81 82 PRO A C 1
ATOM 562 O O . PRO A 1 82 ? 4.501 -14.047 25.512 1.00 40.81 82 PRO A O 1
ATOM 565 N N . ALA A 1 83 ? 2.651 -14.626 26.633 1.00 31.00 83 ALA A N 1
ATOM 566 C CA . ALA A 1 83 ? 2.042 -13.304 26.610 1.00 31.00 83 ALA A CA 1
ATOM 567 C C . ALA A 1 83 ? 2.331 -12.627 27.956 1.00 31.00 83 ALA A C 1
ATOM 569 O O . ALA A 1 83 ? 2.024 -13.208 28.993 1.00 31.00 83 ALA A O 1
ATOM 570 N N . ALA A 1 84 ? 2.870 -11.407 27.942 1.00 30.09 84 ALA A N 1
ATOM 571 C CA . ALA A 1 84 ? 2.771 -10.470 29.061 1.00 30.09 84 ALA A CA 1
ATOM 572 C C . ALA A 1 84 ? 3.111 -9.049 28.589 1.00 30.09 84 ALA A C 1
ATOM 574 O O . ALA A 1 84 ? 4.258 -8.743 28.272 1.00 30.09 84 ALA A O 1
ATOM 575 N N . ALA A 1 85 ? 2.109 -8.169 28.582 1.00 35.69 85 ALA A N 1
ATOM 576 C CA . ALA A 1 85 ? 2.362 -6.759 28.866 1.00 35.69 85 ALA A CA 1
ATOM 577 C C . ALA A 1 85 ? 2.646 -6.613 30.378 1.00 35.69 85 ALA A C 1
ATOM 579 O O . ALA A 1 85 ? 2.330 -7.516 31.157 1.00 35.69 85 ALA A O 1
ATOM 580 N N . PRO A 1 86 ? 3.161 -5.460 30.816 1.00 39.00 86 PRO A N 1
ATOM 581 C CA . PRO A 1 86 ? 2.187 -4.525 31.377 1.00 39.00 86 PRO A CA 1
ATOM 582 C C . PRO A 1 86 ? 2.268 -3.127 30.760 1.00 39.00 86 PRO A C 1
ATOM 584 O O . PRO A 1 86 ? 3.278 -2.722 30.189 1.00 39.00 86 PRO A O 1
ATOM 587 N N . ALA A 1 87 ? 1.168 -2.389 30.888 1.00 36.16 87 ALA A N 1
ATOM 588 C CA . ALA A 1 87 ? 1.091 -0.978 30.541 1.00 36.16 87 ALA A CA 1
ATOM 589 C C . ALA A 1 87 ? 1.354 -0.102 31.773 1.00 36.16 87 ALA A C 1
ATOM 591 O O . ALA A 1 87 ? 0.817 -0.388 32.841 1.00 36.16 87 ALA A O 1
ATOM 592 N N . THR A 1 88 ? 2.067 1.011 31.587 1.00 26.84 88 THR A N 1
ATOM 593 C CA . THR A 1 88 ? 2.027 2.190 32.469 1.00 26.84 88 THR A CA 1
ATOM 594 C C . THR A 1 88 ? 2.363 3.468 31.681 1.00 26.84 88 THR A C 1
ATOM 596 O O . THR A 1 88 ? 3.245 3.492 30.828 1.00 26.84 88 THR A O 1
ATOM 599 N N . SER A 1 89 ? 1.617 4.539 31.956 1.00 37.47 89 SER A N 1
ATOM 600 C CA . SER A 1 89 ? 1.745 5.943 31.488 1.00 37.47 89 SER A CA 1
ATOM 601 C C . SER A 1 89 ? 1.274 6.852 32.656 1.00 37.47 89 SER A C 1
ATOM 603 O O . SER A 1 89 ? 0.863 6.267 33.665 1.00 37.47 89 SER A O 1
ATOM 605 N N . PRO A 1 90 ? 1.169 8.209 32.578 1.00 60.28 90 PRO A N 1
ATOM 606 C CA . PRO A 1 90 ? 1.774 9.236 31.700 1.00 60.28 90 PRO A CA 1
ATOM 607 C C . PRO A 1 90 ? 2.953 9.912 32.477 1.00 60.28 90 PRO A C 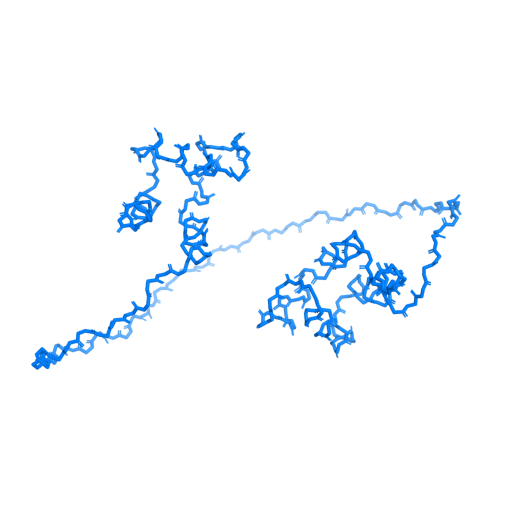1
ATOM 609 O O . PRO A 1 90 ? 3.753 9.102 32.949 1.00 60.28 90 PRO A O 1
ATOM 612 N N . PRO A 1 91 ? 3.148 11.253 32.706 1.00 43.91 91 PRO A N 1
ATOM 613 C CA . PRO A 1 91 ? 2.579 12.524 32.155 1.00 43.91 91 PRO A CA 1
ATOM 614 C C . PRO A 1 91 ? 2.875 12.747 30.651 1.00 43.91 91 PRO A C 1
ATOM 616 O O . PRO A 1 91 ? 3.445 11.860 30.027 1.00 43.91 91 PRO A O 1
ATOM 619 N N . ALA A 1 92 ? 2.478 13.808 29.923 1.00 27.86 92 ALA A N 1
ATOM 620 C CA . ALA A 1 92 ? 1.796 15.107 30.148 1.00 27.86 92 ALA A CA 1
ATOM 621 C C . ALA A 1 92 ? 2.646 16.372 30.481 1.00 27.86 92 ALA A C 1
ATOM 623 O O . ALA A 1 92 ? 2.978 16.605 31.636 1.00 27.86 92 ALA A O 1
ATOM 624 N N . ALA A 1 93 ? 2.913 17.189 29.443 1.00 28.23 93 ALA A N 1
ATOM 625 C CA . ALA A 1 93 ? 3.202 18.647 29.357 1.00 28.23 93 ALA A CA 1
ATOM 626 C C . ALA A 1 93 ? 3.704 18.904 27.902 1.00 28.23 93 ALA A C 1
ATOM 628 O O . ALA A 1 93 ? 4.460 18.085 27.389 1.00 28.23 93 ALA A O 1
ATOM 629 N N . ALA A 1 94 ? 3.174 19.830 27.087 1.00 29.20 94 ALA A N 1
ATOM 630 C CA . ALA A 1 94 ? 3.390 21.290 27.120 1.00 29.20 94 ALA A CA 1
ATOM 631 C C . ALA A 1 94 ? 4.898 21.646 27.156 1.00 29.20 94 ALA A C 1
ATOM 633 O O . ALA A 1 94 ? 5.604 21.164 28.029 1.00 29.20 94 ALA A O 1
ATOM 634 N N . GLU A 1 95 ? 5.493 22.457 26.277 1.00 26.67 95 GLU A N 1
ATOM 635 C CA . GLU A 1 95 ? 5.023 23.349 25.200 1.00 26.67 95 GLU A CA 1
ATOM 636 C C . GLU A 1 95 ? 6.255 23.613 24.289 1.00 26.67 95 GLU A C 1
ATOM 638 O O . GLU A 1 95 ? 7.386 23.586 24.772 1.00 26.67 95 GLU A O 1
ATOM 643 N N . SER A 1 96 ? 6.164 23.789 22.969 1.00 34.41 96 SER A N 1
ATOM 644 C CA . SER A 1 96 ? 6.168 25.135 22.364 1.00 34.41 96 SER A CA 1
ATOM 645 C C . SER A 1 96 ? 6.107 25.053 20.839 1.00 34.41 96 SER A C 1
ATOM 647 O O . SER A 1 96 ? 6.866 24.307 20.218 1.00 34.41 96 SER A O 1
ATOM 649 N N . ALA A 1 97 ? 5.275 25.893 20.226 1.00 38.12 97 ALA A N 1
ATOM 650 C CA . ALA A 1 97 ? 5.431 26.258 18.823 1.00 38.12 97 ALA A CA 1
ATOM 651 C C . ALA A 1 97 ? 6.496 27.367 18.695 1.00 38.12 97 ALA A C 1
ATOM 653 O O . ALA A 1 97 ? 6.437 28.330 19.462 1.00 38.12 97 ALA A O 1
ATOM 654 N N . PRO A 1 98 ? 7.426 27.315 17.724 1.00 39.72 98 PRO A N 1
ATOM 655 C CA . PRO A 1 98 ? 8.106 28.525 17.286 1.00 39.72 98 PRO A CA 1
ATOM 656 C C . PRO A 1 98 ? 7.099 29.424 16.554 1.00 39.72 98 PRO A C 1
ATOM 658 O O . PRO A 1 98 ? 6.273 28.952 15.770 1.00 39.72 98 PRO A O 1
ATOM 661 N N . ALA A 1 99 ? 7.157 30.722 16.844 1.00 31.61 99 ALA A N 1
ATOM 662 C CA . ALA A 1 99 ? 6.212 31.708 16.337 1.00 31.61 99 ALA A CA 1
ATOM 663 C C . ALA A 1 99 ? 6.202 31.800 14.801 1.00 31.61 99 ALA A C 1
ATOM 665 O O . ALA A 1 99 ? 7.230 31.657 14.136 1.00 31.61 99 ALA A O 1
ATOM 666 N N . ALA A 1 100 ? 5.037 32.140 14.247 1.00 37.19 100 ALA A N 1
ATOM 667 C CA . ALA A 1 100 ? 4.957 32.634 12.881 1.00 37.19 100 ALA A CA 1
ATOM 668 C C . ALA A 1 100 ? 5.727 33.966 12.767 1.00 37.19 100 ALA A C 1
ATOM 670 O O . ALA A 1 100 ? 5.485 34.863 13.582 1.00 37.19 100 ALA A O 1
ATOM 671 N N . PRO A 1 101 ? 6.603 34.156 11.763 1.00 39.38 101 PRO A N 1
ATOM 672 C CA . PRO A 1 101 ? 7.024 35.496 11.392 1.00 39.38 101 PRO A CA 1
ATOM 673 C C . PRO A 1 101 ? 5.813 36.258 10.837 1.00 39.38 101 PRO A C 1
ATOM 675 O O . PRO A 1 101 ? 5.007 35.714 10.079 1.00 39.38 101 PRO A O 1
ATOM 678 N N . ALA A 1 102 ? 5.684 37.522 11.241 1.00 39.81 102 ALA A N 1
ATOM 679 C CA . ALA A 1 102 ? 4.619 38.403 10.782 1.00 39.81 102 ALA A CA 1
ATOM 680 C C . ALA A 1 102 ? 4.669 38.627 9.259 1.00 39.81 102 ALA A C 1
ATOM 682 O O . ALA A 1 102 ? 5.701 38.441 8.612 1.00 39.81 102 ALA A O 1
ATOM 683 N N . ALA A 1 103 ? 3.532 39.047 8.702 1.00 44.81 103 ALA A N 1
ATOM 684 C CA . ALA A 1 103 ? 3.338 39.243 7.272 1.00 44.81 103 ALA A CA 1
ATOM 685 C C . ALA A 1 103 ? 4.419 40.131 6.625 1.00 44.81 103 ALA A C 1
ATOM 687 O O . ALA A 1 103 ? 4.504 41.329 6.895 1.00 44.81 103 ALA A O 1
ATOM 688 N N . ALA A 1 104 ? 5.171 39.555 5.686 1.00 41.59 104 ALA A N 1
ATOM 689 C CA . ALA A 1 104 ? 5.754 40.325 4.596 1.00 41.59 104 ALA A CA 1
ATOM 690 C C . ALA A 1 104 ? 4.633 40.719 3.609 1.00 41.59 104 ALA A C 1
ATOM 692 O O . ALA A 1 104 ? 3.682 39.945 3.440 1.00 41.59 104 ALA A O 1
ATOM 693 N N . PRO A 1 105 ? 4.708 41.888 2.946 1.00 50.97 105 PRO A N 1
ATOM 694 C CA . PRO A 1 105 ? 3.748 42.242 1.905 1.00 50.97 105 PRO A CA 1
ATOM 695 C C . PRO A 1 105 ? 3.800 41.216 0.759 1.00 50.97 105 PRO A C 1
ATOM 697 O O . PRO A 1 105 ? 4.878 40.689 0.462 1.00 50.97 105 PRO A O 1
ATOM 700 N N . PRO A 1 106 ? 2.667 40.917 0.096 1.00 51.91 106 PRO A N 1
ATOM 701 C CA . PRO A 1 106 ? 2.671 39.997 -1.031 1.00 51.91 106 PRO A CA 1
ATOM 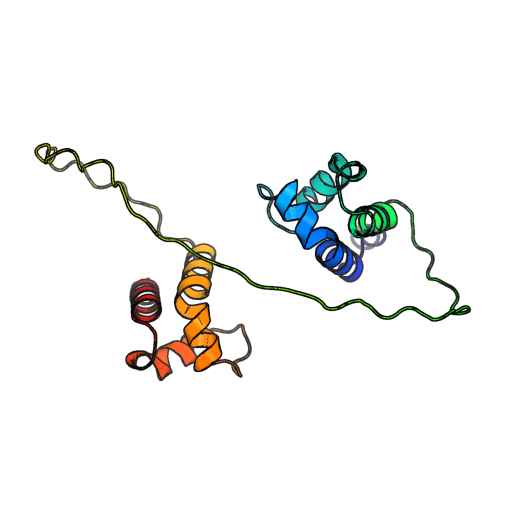702 C C . PRO A 1 106 ? 3.548 40.565 -2.161 1.00 51.91 106 PRO A C 1
ATOM 704 O O . PRO A 1 106 ? 3.426 41.752 -2.478 1.00 51.91 106 PRO A O 1
ATOM 707 N N . PRO A 1 107 ? 4.410 39.753 -2.801 1.00 51.03 107 PRO A N 1
ATOM 708 C CA . PRO A 1 107 ? 5.064 40.178 -4.030 1.00 51.03 107 PRO A CA 1
ATOM 709 C C . PRO A 1 107 ? 3.998 40.464 -5.106 1.00 51.03 107 PRO A C 1
ATOM 711 O O . PRO A 1 107 ? 2.931 39.838 -5.088 1.00 51.03 107 PRO A O 1
ATOM 714 N N . PRO A 1 108 ? 4.258 41.382 -6.057 1.00 48.41 108 PRO A N 1
ATOM 715 C CA . PRO A 1 108 ? 3.350 41.602 -7.178 1.00 48.41 108 PRO A CA 1
ATOM 716 C C . PRO A 1 108 ? 3.134 40.289 -7.937 1.00 48.41 108 PRO A C 1
ATOM 718 O O . PRO A 1 108 ? 4.035 39.452 -7.996 1.00 48.41 108 PRO A O 1
ATOM 721 N N . ALA A 1 109 ? 1.934 40.113 -8.494 1.00 51.44 109 ALA A N 1
ATOM 722 C CA . ALA A 1 109 ? 1.427 38.841 -9.006 1.00 51.44 109 ALA A CA 1
ATOM 723 C C . ALA A 1 109 ? 2.228 38.273 -10.198 1.00 51.44 109 ALA A C 1
ATOM 725 O O . ALA A 1 109 ? 1.800 38.328 -11.350 1.00 51.44 109 ALA A O 1
ATOM 726 N N . ALA A 1 110 ? 3.377 37.664 -9.909 1.00 45.78 110 ALA A N 1
ATOM 727 C CA . ALA A 1 110 ? 4.015 36.692 -10.777 1.00 45.78 110 ALA A CA 1
ATOM 728 C C . ALA A 1 110 ? 3.152 35.423 -10.796 1.00 45.78 110 ALA A C 1
ATOM 730 O O . ALA A 1 110 ? 2.671 34.979 -9.751 1.00 45.78 110 ALA A O 1
ATOM 731 N N . ALA A 1 111 ? 2.932 34.864 -11.989 1.00 53.81 111 ALA A N 1
ATOM 732 C CA . ALA A 1 111 ? 2.046 33.722 -12.185 1.00 53.81 111 ALA A CA 1
ATOM 733 C C . ALA A 1 111 ? 2.380 32.579 -11.212 1.00 53.81 111 ALA A C 1
ATOM 735 O O . ALA A 1 111 ? 3.534 32.158 -11.109 1.00 53.81 111 ALA A O 1
ATOM 736 N N . ALA A 1 112 ? 1.359 32.084 -10.504 1.00 49.91 112 ALA A N 1
ATOM 737 C CA . ALA A 1 112 ? 1.521 30.974 -9.574 1.00 49.91 112 ALA A CA 1
ATOM 738 C C . ALA A 1 112 ? 2.174 29.780 -10.294 1.00 49.91 112 ALA A C 1
ATOM 740 O O . ALA A 1 112 ? 1.799 29.493 -11.437 1.00 49.91 112 ALA A O 1
ATOM 741 N N . PRO A 1 113 ? 3.124 29.067 -9.660 1.00 47.25 113 PRO A N 1
ATOM 742 C CA . PRO A 1 113 ? 3.721 27.896 -10.277 1.00 47.25 113 PRO A CA 1
ATOM 743 C C . PRO A 1 113 ? 2.611 26.896 -10.587 1.00 47.25 113 PRO A C 1
ATOM 745 O O . PRO A 1 113 ? 1.880 26.464 -9.691 1.00 47.25 113 PRO A O 1
ATOM 748 N N . ALA A 1 114 ? 2.492 26.531 -11.863 1.00 56.72 114 ALA A N 1
ATOM 749 C CA . ALA A 1 114 ? 1.622 25.455 -12.298 1.00 56.72 114 ALA A CA 1
ATOM 750 C C . ALA A 1 114 ? 2.181 24.138 -11.748 1.00 56.72 114 ALA A C 1
ATOM 752 O O . ALA A 1 114 ? 2.956 23.445 -12.410 1.00 56.72 114 ALA A O 1
ATOM 753 N N . TYR A 1 115 ? 1.814 23.810 -10.507 1.00 53.78 115 TYR A N 1
ATOM 754 C CA . TYR A 1 115 ? 2.014 22.474 -9.971 1.00 53.78 115 TYR A CA 1
ATOM 755 C C . TYR A 1 115 ? 1.377 21.493 -10.958 1.00 53.78 115 TYR A C 1
ATOM 757 O O . TYR A 1 115 ? 0.204 21.675 -11.305 1.00 53.78 115 TYR A O 1
ATOM 765 N N . PRO A 1 116 ? 2.118 20.479 -11.442 1.00 64.81 116 PRO A N 1
ATOM 766 C CA . PRO A 1 116 ? 1.534 19.494 -12.333 1.00 64.81 116 PRO A CA 1
ATOM 767 C C . PRO A 1 116 ? 0.339 18.850 -11.619 1.00 64.81 116 PRO A C 1
ATOM 769 O O . PRO A 1 116 ? 0.437 18.576 -10.415 1.00 64.81 116 PRO A O 1
ATOM 772 N N . PRO A 1 117 ? -0.786 18.610 -12.319 1.00 68.56 117 PRO A N 1
ATOM 773 C CA . PRO A 1 117 ? -1.934 17.958 -11.708 1.00 68.56 117 PRO A CA 1
ATOM 774 C C . PRO A 1 117 ? -1.490 16.629 -11.092 1.00 68.56 117 PRO A C 1
ATOM 776 O O . PRO A 1 117 ? -0.707 15.883 -11.689 1.00 68.56 117 PRO A O 1
ATOM 779 N N . MET A 1 118 ? -1.970 16.355 -9.874 1.00 73.31 118 MET A N 1
ATOM 780 C CA . MET A 1 118 ? -1.660 15.124 -9.141 1.00 73.31 118 MET A CA 1
ATOM 781 C C . MET A 1 118 ? -1.852 13.915 -10.057 1.00 73.31 118 MET A C 1
ATOM 783 O O . MET A 1 118 ? -2.922 13.732 -10.636 1.00 73.31 118 MET A O 1
ATOM 787 N N . SER A 1 119 ? -0.828 13.068 -10.184 1.00 82.56 119 SER A N 1
ATOM 788 C CA . SER A 1 119 ? -0.955 11.885 -11.038 1.00 82.56 119 SER A CA 1
ATOM 789 C C . SER A 1 119 ? -2.060 10.953 -10.507 1.00 82.56 119 SER A C 1
ATOM 791 O O . SER A 1 119 ? -2.233 10.847 -9.288 1.00 82.56 119 SER A O 1
ATOM 793 N N . PRO A 1 120 ? -2.766 10.185 -11.359 1.00 79.44 120 PRO A N 1
ATOM 794 C CA . PRO A 1 120 ? -3.869 9.324 -10.915 1.00 79.44 120 PRO A CA 1
ATOM 795 C C . PRO A 1 120 ? -3.445 8.253 -9.891 1.00 79.44 120 PRO A C 1
ATOM 797 O O . PRO A 1 120 ? -4.265 7.770 -9.112 1.00 79.44 120 PRO A O 1
ATOM 800 N N . ARG A 1 121 ? -2.151 7.893 -9.832 1.00 80.12 121 ARG A N 1
ATOM 801 C CA . ARG A 1 121 ? -1.597 7.043 -8.759 1.00 80.12 121 ARG A CA 1
ATOM 802 C C . ARG A 1 121 ? -1.521 7.764 -7.413 1.00 80.12 121 ARG A C 1
ATOM 804 O O . ARG A 1 121 ? -1.763 7.141 -6.382 1.00 80.12 121 ARG A O 1
ATOM 811 N N . GLN A 1 122 ? -1.159 9.040 -7.434 1.00 83.50 122 GLN A N 1
ATOM 812 C CA . GLN A 1 122 ? -0.977 9.896 -6.266 1.00 83.50 122 GLN A CA 1
ATOM 813 C C . GLN A 1 122 ? -2.336 10.291 -5.683 1.00 83.50 122 GLN A C 1
ATOM 815 O O . GLN A 1 122 ? -2.547 10.145 -4.483 1.00 83.50 122 GLN A O 1
ATOM 820 N N . GLU A 1 123 ? -3.306 10.623 -6.535 1.00 80.69 123 GLU A N 1
ATOM 821 C CA . GLU A 1 123 ? -4.701 10.840 -6.138 1.00 80.69 123 GLU A CA 1
ATOM 822 C C . GLU A 1 123 ? -5.317 9.582 -5.493 1.00 80.69 123 GLU A C 1
ATOM 824 O O . GLU A 1 123 ? -5.882 9.646 -4.402 1.00 80.69 123 GLU A O 1
ATOM 829 N N . MET A 1 124 ? -5.098 8.397 -6.080 1.00 79.69 124 MET A N 1
ATOM 830 C CA . MET A 1 124 ? -5.471 7.110 -5.469 1.00 79.69 124 MET A CA 1
ATOM 831 C C . MET A 1 124 ? -4.737 6.797 -4.156 1.00 79.69 124 MET A C 1
ATOM 833 O O . MET A 1 124 ? -5.236 5.989 -3.368 1.00 79.69 124 MET A O 1
ATOM 837 N N . ALA A 1 125 ? -3.556 7.371 -3.917 1.00 83.94 125 ALA A N 1
ATOM 838 C CA . ALA A 1 125 ? -2.855 7.246 -2.642 1.00 83.94 125 ALA A CA 1
ATOM 839 C C . ALA A 1 125 ? -3.492 8.160 -1.583 1.00 83.94 125 ALA A C 1
ATOM 841 O O . ALA A 1 125 ? -3.781 7.684 -0.486 1.00 83.94 125 ALA A O 1
ATOM 842 N N . VAL A 1 126 ? -3.799 9.412 -1.946 1.00 86.88 126 VAL A N 1
ATOM 843 C CA . VAL A 1 126 ? -4.500 10.394 -1.099 1.00 86.88 126 VAL A CA 1
ATOM 844 C C . VAL A 1 126 ? -5.902 9.908 -0.727 1.00 86.88 126 VAL A C 1
ATOM 846 O O . VAL A 1 126 ? -6.237 9.865 0.452 1.00 86.88 126 VAL A O 1
ATOM 849 N N . LEU A 1 127 ? -6.706 9.428 -1.683 1.00 87.31 127 LEU A N 1
ATOM 850 C CA . LEU A 1 127 ? -8.018 8.846 -1.368 1.00 87.31 127 LEU A CA 1
ATOM 851 C C . LEU A 1 127 ? -7.897 7.657 -0.407 1.00 87.31 127 LEU A C 1
ATOM 853 O O . LEU A 1 127 ? -8.721 7.500 0.490 1.00 87.31 127 LEU A O 1
ATOM 857 N N . ARG A 1 128 ? -6.870 6.813 -0.562 1.00 87.25 128 ARG A N 1
ATOM 858 C CA . ARG A 1 128 ? -6.688 5.628 0.289 1.00 87.25 128 ARG A CA 1
ATOM 859 C C . ARG A 1 128 ? -6.212 5.977 1.701 1.00 87.25 128 ARG A C 1
ATOM 861 O O . ARG A 1 128 ? -6.596 5.267 2.630 1.00 87.25 128 ARG A O 1
ATOM 868 N N . SER A 1 129 ? -5.429 7.042 1.882 1.00 91.19 129 SER A N 1
ATOM 869 C CA . SER A 1 129 ? -5.053 7.534 3.213 1.00 91.19 129 SER A CA 1
ATOM 870 C C . SER A 1 129 ? -6.201 8.297 3.882 1.00 91.19 129 SER A C 1
ATOM 872 O O . SER A 1 129 ? -6.549 7.967 5.013 1.00 91.19 129 SER A O 1
ATOM 874 N N . SER A 1 130 ? -6.854 9.232 3.182 1.00 94.69 130 SER A N 1
ATOM 875 C CA . SER A 1 130 ? -7.946 10.052 3.731 1.00 94.69 130 SER A CA 1
ATOM 876 C C . SER A 1 130 ? -9.235 9.266 3.996 1.00 94.69 130 SER A C 1
ATOM 878 O O . SER A 1 130 ? -9.871 9.486 5.019 1.00 94.69 130 SER A O 1
ATOM 880 N N . CYS A 1 131 ? -9.616 8.330 3.120 1.00 95.12 131 CYS A N 1
ATOM 881 C CA . CYS A 1 131 ? -10.852 7.544 3.254 1.00 95.12 131 CYS A CA 1
ATOM 882 C C . CYS A 1 131 ? -10.644 6.146 3.851 1.00 95.12 131 CYS A C 1
ATOM 884 O O . CYS A 1 131 ? -11.595 5.376 3.966 1.00 95.12 131 CYS A O 1
ATOM 886 N N . GLY A 1 132 ? -9.419 5.772 4.233 1.00 93.00 132 GLY A N 1
ATOM 887 C CA . GLY A 1 132 ? -9.102 4.410 4.678 1.00 93.00 132 GLY A CA 1
ATOM 888 C C . GLY A 1 132 ? -9.801 3.973 5.974 1.00 93.00 132 GLY A C 1
ATOM 889 O O . GLY A 1 132 ? -9.853 2.775 6.266 1.00 93.00 132 GLY A O 1
ATOM 890 N N . ARG A 1 133 ? -10.327 4.909 6.776 1.00 95.38 133 ARG A N 1
ATOM 891 C CA . ARG A 1 133 ? -11.140 4.604 7.968 1.00 95.38 133 ARG A CA 1
ATOM 892 C C . ARG A 1 133 ? -12.621 4.477 7.608 1.00 95.38 133 ARG A C 1
ATOM 894 O O . ARG A 1 133 ? -13.225 3.458 7.926 1.00 95.38 133 ARG A O 1
ATOM 901 N N . ASP A 1 134 ? -13.151 5.445 6.865 1.00 95.88 134 ASP A N 1
ATOM 902 C CA . ASP A 1 134 ? -14.541 5.463 6.393 1.00 95.88 134 ASP A CA 1
ATOM 903 C C . ASP A 1 134 ? -14.855 4.261 5.494 1.00 95.88 134 ASP A C 1
ATOM 905 O O . ASP A 1 134 ? -15.877 3.604 5.664 1.00 95.88 134 ASP A O 1
ATOM 909 N N . PHE A 1 135 ? -13.922 3.887 4.612 1.00 94.50 135 PHE A N 1
ATOM 910 C CA . PHE A 1 135 ? -14.034 2.691 3.779 1.00 94.50 135 PHE A CA 1
ATOM 911 C C . PHE A 1 135 ? -14.222 1.414 4.608 1.00 94.50 135 PHE A C 1
ATOM 913 O O . PHE A 1 135 ? -15.049 0.579 4.258 1.00 94.50 135 PHE A O 1
ATOM 920 N N . ARG A 1 136 ? -13.486 1.254 5.717 1.00 94.00 136 ARG A N 1
ATOM 921 C CA . ARG A 1 136 ? -13.619 0.071 6.584 1.00 94.00 136 ARG A CA 1
ATOM 922 C C . ARG A 1 136 ? -14.938 0.061 7.354 1.00 94.00 136 ARG A C 1
ATOM 924 O O . ARG A 1 136 ? -15.495 -1.013 7.536 1.00 94.00 136 ARG A O 1
ATOM 931 N N . ALA A 1 137 ? -15.429 1.228 7.770 1.00 95.88 137 ALA A N 1
ATOM 932 C CA . ALA A 1 137 ? -16.680 1.354 8.514 1.00 95.88 137 ALA A CA 1
ATOM 933 C C . ALA A 1 137 ? -17.936 1.203 7.633 1.00 95.88 137 ALA A C 1
ATOM 935 O O . ALA A 1 137 ? -18.911 0.604 8.071 1.00 95.88 137 ALA A O 1
ATOM 936 N N . LEU A 1 138 ? -17.912 1.733 6.404 1.00 95.31 138 LEU A N 1
ATOM 937 C CA . LEU A 1 138 ? -19.105 1.910 5.558 1.00 95.31 138 LEU A CA 1
ATOM 938 C C . LEU A 1 138 ? -19.088 1.049 4.282 1.00 95.31 138 LEU A C 1
ATOM 940 O O . LEU A 1 138 ? -20.132 0.767 3.706 1.00 95.31 138 LEU A O 1
ATOM 944 N N . CYS A 1 139 ? -17.906 0.623 3.827 1.00 95.62 139 CYS A N 1
ATOM 945 C CA . CYS A 1 139 ? -17.698 -0.032 2.530 1.00 95.62 139 CYS A CA 1
ATOM 946 C C . CYS A 1 139 ? -16.864 -1.325 2.623 1.00 95.62 139 CYS A C 1
ATOM 948 O O . CYS A 1 139 ? -16.362 -1.799 1.604 1.00 95.62 139 CYS A O 1
ATOM 950 N N . GLY A 1 140 ? -16.705 -1.918 3.814 1.00 94.31 140 GLY A N 1
ATOM 951 C CA . GLY A 1 140 ? -15.762 -3.021 4.057 1.00 94.31 140 GLY A CA 1
ATOM 952 C C . GLY A 1 140 ? -15.981 -4.281 3.204 1.00 94.31 140 GLY A C 1
ATOM 953 O O . GLY A 1 140 ? -15.023 -4.996 2.923 1.00 94.31 140 GLY A O 1
ATOM 954 N N . GLY A 1 141 ? -17.212 -4.529 2.740 1.00 93.12 141 GLY A N 1
ATOM 955 C CA . GLY A 1 141 ? -17.544 -5.629 1.820 1.00 93.12 141 GLY A CA 1
ATOM 956 C C . GLY A 1 141 ? -17.281 -5.341 0.333 1.00 93.12 141 GLY A C 1
ATOM 957 O O . GLY A 1 141 ? -17.455 -6.225 -0.506 1.00 93.12 141 GLY A O 1
ATOM 958 N N . VAL A 1 142 ? -16.880 -4.119 -0.033 1.00 94.12 142 VAL A N 1
ATOM 959 C CA . VAL A 1 142 ? -16.706 -3.720 -1.435 1.00 94.12 142 VAL A CA 1
ATOM 960 C C . VAL A 1 142 ? -15.351 -4.179 -1.957 1.00 94.12 142 VAL A C 1
ATOM 962 O O . VAL A 1 142 ? -14.296 -3.687 -1.557 1.00 94.12 142 VAL A O 1
ATOM 965 N N . GLN A 1 143 ? -15.381 -5.094 -2.924 1.00 88.38 143 GLN A N 1
ATOM 966 C CA . GLN A 1 143 ? -14.173 -5.572 -3.587 1.00 88.38 143 GLN A CA 1
ATOM 967 C C . GLN A 1 143 ? -13.432 -4.422 -4.305 1.00 88.38 143 GLN A C 1
ATOM 969 O O . GLN A 1 143 ? -14.051 -3.657 -5.054 1.00 88.38 143 GLN A O 1
ATOM 974 N N . PRO A 1 144 ? -12.099 -4.312 -4.148 1.00 84.00 144 PRO A N 1
ATOM 975 C CA . PRO A 1 144 ? -11.309 -3.280 -4.811 1.00 84.00 144 PRO A CA 1
ATOM 976 C C . PRO A 1 144 ? -11.314 -3.422 -6.344 1.00 84.00 144 PRO A C 1
ATOM 978 O O . PRO A 1 144 ? -11.597 -4.483 -6.900 1.00 84.00 144 PRO A O 1
ATOM 981 N N . GLY A 1 145 ? -10.978 -2.332 -7.039 1.00 82.44 145 GLY A N 1
ATOM 982 C CA . GLY A 1 145 ? -10.927 -2.271 -8.506 1.00 82.44 145 GLY A CA 1
ATOM 983 C C . GLY A 1 145 ? -12.234 -1.814 -9.170 1.00 82.44 145 GLY A C 1
ATOM 984 O O . GLY A 1 145 ? -13.302 -1.820 -8.556 1.00 82.44 145 GLY A O 1
ATOM 985 N N . GLY A 1 146 ? -12.126 -1.366 -10.427 1.00 84.12 146 GLY A N 1
ATOM 986 C CA . GLY A 1 146 ? -13.263 -0.920 -11.247 1.00 84.12 146 GLY A CA 1
ATOM 987 C C . GLY A 1 146 ? -14.027 0.294 -10.701 1.00 84.12 146 GLY A C 1
ATOM 988 O O . GLY A 1 146 ? -15.224 0.403 -10.921 1.00 84.12 146 GLY A O 1
ATOM 989 N N . GLY A 1 147 ? -13.391 1.156 -9.899 1.00 88.25 147 GLY A N 1
ATOM 990 C CA . GLY A 1 147 ? -14.045 2.327 -9.289 1.00 88.25 147 GLY A CA 1
ATOM 991 C C . GLY A 1 147 ? -15.063 2.023 -8.175 1.00 88.25 147 GLY A C 1
ATOM 992 O O . GLY A 1 147 ? -15.503 2.954 -7.504 1.00 88.25 147 GLY A O 1
ATOM 993 N N . ARG A 1 148 ? -15.386 0.748 -7.905 1.00 91.62 148 ARG A N 1
ATOM 994 C CA . ARG A 1 148 ? -16.426 0.308 -6.947 1.00 91.62 148 ARG A CA 1
ATOM 995 C C . ARG A 1 148 ? -16.273 0.914 -5.547 1.00 91.62 148 ARG A C 1
ATOM 997 O O . ARG A 1 148 ? -17.247 1.357 -4.949 1.00 91.62 148 ARG A O 1
ATOM 1004 N N . VAL A 1 149 ? -15.034 1.005 -5.061 1.00 90.88 149 VAL A N 1
ATOM 1005 C CA . VAL A 1 149 ? -14.688 1.648 -3.779 1.00 90.88 149 VAL A CA 1
ATOM 1006 C C . VAL A 1 149 ? -15.089 3.128 -3.760 1.00 90.88 149 VAL A C 1
ATOM 1008 O O . VAL A 1 149 ? -15.683 3.590 -2.792 1.00 90.88 149 VAL A O 1
ATOM 1011 N N . ILE A 1 150 ? -14.814 3.866 -4.840 1.00 90.12 150 ILE A N 1
ATOM 1012 C CA . ILE A 1 150 ? -15.163 5.289 -4.963 1.00 90.12 150 ILE A CA 1
ATOM 1013 C C . ILE A 1 150 ? -16.682 5.454 -5.083 1.00 90.12 150 ILE A C 1
ATOM 1015 O O . ILE A 1 150 ? -17.238 6.363 -4.473 1.00 90.12 150 ILE A O 1
ATOM 1019 N N . ALA A 1 151 ? -17.366 4.562 -5.807 1.00 92.44 151 ALA A N 1
ATOM 1020 C CA . ALA A 1 151 ? -18.826 4.563 -5.898 1.00 92.44 151 ALA A CA 1
ATOM 1021 C C . ALA A 1 151 ? -19.491 4.365 -4.522 1.00 92.44 151 ALA A C 1
ATOM 1023 O O . ALA A 1 151 ? -20.369 5.144 -4.160 1.00 92.44 151 ALA A O 1
ATOM 1024 N N . CYS A 1 152 ? -19.020 3.403 -3.719 1.00 95.31 152 CYS A N 1
ATOM 1025 C CA . CYS A 1 152 ? -19.531 3.199 -2.361 1.00 95.31 152 CYS A CA 1
ATOM 1026 C C . CYS A 1 152 ? -19.274 4.403 -1.445 1.00 95.31 152 CYS A C 1
ATOM 1028 O O . CYS A 1 152 ? -20.184 4.843 -0.744 1.00 95.31 152 CYS A O 1
ATOM 1030 N N . LEU A 1 153 ? -18.069 4.985 -1.481 1.00 93.56 153 LEU A N 1
ATOM 1031 C CA . LEU A 1 153 ? -17.771 6.177 -0.683 1.00 93.56 153 LEU A CA 1
ATOM 1032 C C . LEU A 1 153 ? -18.652 7.370 -1.102 1.00 93.56 153 LEU A C 1
ATOM 1034 O O . LEU A 1 153 ? -19.176 8.058 -0.234 1.00 93.56 153 LEU A O 1
ATOM 1038 N N . ARG A 1 154 ? -18.900 7.578 -2.406 1.00 92.06 154 ARG A N 1
ATOM 1039 C CA . ARG A 1 154 ? -19.841 8.607 -2.901 1.00 92.06 154 ARG A CA 1
ATOM 1040 C C . ARG A 1 154 ? -21.284 8.362 -2.448 1.00 92.06 154 ARG A C 1
ATOM 1042 O O . ARG A 1 154 ? -21.972 9.324 -2.136 1.00 92.06 154 ARG A O 1
ATOM 1049 N N . ALA A 1 155 ? -21.738 7.110 -2.390 1.00 95.31 155 ALA A N 1
ATOM 1050 C CA . ALA A 1 155 ? -23.075 6.777 -1.890 1.00 95.31 155 ALA A CA 1
ATOM 1051 C C . ALA A 1 155 ? -23.236 7.047 -0.380 1.00 95.31 155 ALA A C 1
ATOM 1053 O O . ALA A 1 155 ? -24.344 7.292 0.083 1.00 95.31 155 ALA A O 1
ATOM 1054 N N . ASN A 1 156 ? -22.132 7.045 0.374 1.00 96.25 156 ASN A N 1
ATOM 1055 C CA . ASN A 1 156 ? -22.101 7.280 1.819 1.00 96.25 156 ASN A CA 1
ATOM 1056 C C . ASN A 1 156 ? -21.566 8.677 2.199 1.00 96.25 156 ASN A C 1
ATOM 1058 O O . ASN A 1 156 ? -21.232 8.903 3.359 1.00 96.25 156 ASN A O 1
ATOM 1062 N N . GLU A 1 157 ? -21.473 9.618 1.250 1.00 93.38 157 GLU A N 1
ATOM 1063 C CA . GLU A 1 157 ? -20.830 10.933 1.422 1.00 93.38 157 GLU A CA 1
ATOM 1064 C C . GLU A 1 157 ? -21.202 11.709 2.711 1.00 93.38 157 GLU A C 1
ATOM 1066 O O . GLU A 1 157 ? -20.279 12.117 3.430 1.00 93.38 157 GLU A O 1
ATOM 1071 N N . PRO A 1 158 ? -22.488 11.844 3.109 1.00 94.56 158 PRO A N 1
ATOM 1072 C CA . PRO A 1 158 ? -22.848 12.518 4.364 1.00 94.56 158 PRO A CA 1
ATOM 1073 C C . PRO A 1 158 ? -22.306 11.819 5.625 1.00 94.56 158 PRO A C 1
ATOM 1075 O O . PRO A 1 158 ? -22.038 12.484 6.627 1.00 94.56 158 PRO A O 1
ATOM 1078 N N . SER A 1 159 ? -22.085 10.503 5.575 1.00 95.56 159 SER A N 1
ATOM 1079 C CA . SER A 1 159 ? -21.562 9.688 6.682 1.00 95.56 159 SER A CA 1
ATOM 1080 C C . SER A 1 159 ? -20.032 9.575 6.703 1.00 95.56 159 SER A C 1
ATOM 1082 O O . SER A 1 159 ? -19.480 9.044 7.665 1.00 95.56 159 SER A O 1
ATOM 1084 N N . LEU A 1 160 ? -19.330 10.062 5.672 1.00 96.38 160 LEU A N 1
ATOM 1085 C CA . LEU A 1 160 ? -17.865 10.077 5.630 1.00 96.38 160 LEU A CA 1
ATOM 1086 C C . LEU A 1 160 ? -17.267 11.084 6.626 1.00 96.38 160 LEU A C 1
ATOM 1088 O O . LEU A 1 160 ? -17.853 12.124 6.933 1.00 96.38 160 LEU A O 1
ATOM 1092 N N . SER A 1 161 ? -16.023 10.849 7.042 1.00 96.62 161 SER A N 1
ATOM 1093 C CA . SER A 1 161 ? -15.200 11.866 7.693 1.00 96.62 161 SER A CA 1
ATOM 1094 C C . SER A 1 161 ? -15.044 13.127 6.816 1.00 96.62 161 SER A C 1
ATOM 1096 O O . SER A 1 161 ? -14.983 13.031 5.583 1.00 96.62 161 SER A O 1
ATOM 1098 N N . PRO A 1 162 ? -14.915 14.330 7.415 1.00 95.50 162 PRO A N 1
ATOM 1099 C CA . PRO A 1 162 ? -14.718 15.568 6.656 1.00 95.50 162 PRO A CA 1
ATOM 1100 C C . PRO A 1 162 ? -13.453 15.529 5.783 1.00 95.50 162 PRO A C 1
ATOM 1102 O O . PRO A 1 162 ? -13.455 16.066 4.677 1.00 95.50 162 PRO A O 1
ATOM 1105 N N . GLN A 1 163 ? -12.404 14.835 6.236 1.00 94.50 163 GLN A N 1
ATOM 1106 C CA . GLN A 1 163 ? -11.158 14.662 5.490 1.00 94.50 163 GLN A CA 1
ATOM 1107 C C . GLN A 1 163 ? -11.356 13.783 4.242 1.00 94.50 163 GLN A C 1
ATOM 1109 O O . GLN A 1 163 ? -10.867 14.122 3.163 1.00 94.50 163 GLN A O 1
ATOM 1114 N N . CYS A 1 164 ? -12.124 12.693 4.351 1.00 95.62 164 CYS A N 1
ATOM 1115 C CA . CYS A 1 164 ? -12.478 11.864 3.202 1.00 95.62 164 CYS A CA 1
ATOM 1116 C C . CYS A 1 164 ? -13.411 12.594 2.222 1.00 95.62 164 CYS A C 1
ATOM 1118 O O . CYS A 1 164 ? -13.155 12.557 1.017 1.00 95.62 164 CYS A O 1
ATOM 1120 N N . ARG A 1 165 ? -14.430 13.326 2.710 1.00 93.69 165 ARG A N 1
ATOM 1121 C CA . ARG A 1 165 ? -15.281 14.187 1.861 1.00 93.69 165 ARG A CA 1
ATOM 1122 C C . ARG A 1 165 ? -14.456 15.182 1.052 1.00 93.69 165 ARG A C 1
ATOM 1124 O O . ARG A 1 165 ? -14.660 15.309 -0.153 1.00 93.69 165 ARG A O 1
ATOM 1131 N N . GLN A 1 166 ? -13.506 15.863 1.693 1.00 91.38 166 GLN A N 1
ATOM 1132 C CA . GLN A 1 166 ? -12.651 16.845 1.031 1.00 91.38 166 GLN A CA 1
ATOM 1133 C C . GLN A 1 166 ? -11.776 16.200 -0.055 1.00 91.38 166 GLN A C 1
ATOM 1135 O O . GLN A 1 166 ? -11.735 16.711 -1.175 1.00 91.38 166 GLN A O 1
ATOM 1140 N N . ALA A 1 167 ? -11.158 15.047 0.226 1.00 90.62 167 ALA A N 1
ATOM 1141 C CA . ALA A 1 167 ? -10.393 14.288 -0.767 1.00 90.62 167 ALA A CA 1
ATOM 1142 C C . ALA A 1 167 ? -11.266 13.852 -1.963 1.00 90.62 167 ALA A C 1
ATOM 1144 O O . ALA A 1 167 ? -10.865 14.003 -3.117 1.00 90.62 167 ALA A O 1
ATOM 1145 N N . LEU A 1 168 ? -12.497 13.394 -1.708 1.00 89.75 168 LEU A N 1
ATOM 1146 C CA . LEU A 1 168 ? -13.480 13.061 -2.744 1.00 89.75 168 LEU A CA 1
ATOM 1147 C C . LEU A 1 168 ? -13.931 14.276 -3.567 1.00 89.75 168 LEU A C 1
ATOM 1149 O O . LEU A 1 168 ? -14.119 14.155 -4.773 1.00 89.75 168 LEU A O 1
ATOM 1153 N N . MET A 1 169 ? -14.078 15.445 -2.943 1.00 87.19 169 MET A N 1
ATOM 1154 C CA . MET A 1 169 ? -14.422 16.714 -3.600 1.00 87.19 169 MET A CA 1
ATOM 1155 C C . MET A 1 169 ? -13.275 17.304 -4.435 1.00 87.19 169 MET A C 1
ATOM 1157 O O . MET A 1 169 ? -13.528 18.120 -5.325 1.00 87.19 169 MET A O 1
ATOM 1161 N N . MET A 1 170 ? -12.027 16.922 -4.152 1.00 83.50 170 MET A N 1
ATOM 1162 C CA . MET A 1 170 ? -10.864 17.242 -4.986 1.00 83.50 170 MET A CA 1
ATOM 1163 C C . MET A 1 170 ? -10.781 16.281 -6.180 1.00 83.50 170 MET A C 1
ATOM 1165 O O . MET A 1 170 ? -10.782 16.739 -7.316 1.00 83.50 170 MET A O 1
ATOM 1169 N N . ALA A 1 171 ? -10.881 14.967 -5.950 1.00 80.75 171 ALA A N 1
ATOM 1170 C CA . ALA A 1 171 ? -10.889 13.936 -7.004 1.00 80.75 171 ALA A CA 1
ATOM 1171 C C . ALA A 1 171 ? -12.165 13.905 -7.885 1.00 80.75 171 ALA A C 1
ATOM 1173 O O . ALA A 1 171 ? -12.307 13.058 -8.762 1.00 80.75 171 ALA A O 1
ATOM 1174 N N . ARG A 1 172 ? -13.147 14.781 -7.627 1.00 79.75 172 ARG A N 1
ATOM 1175 C CA . ARG A 1 172 ? -14.326 15.019 -8.490 1.00 79.75 172 ARG A CA 1
ATOM 1176 C C . ARG A 1 172 ? -14.195 16.267 -9.368 1.00 79.75 172 ARG A C 1
ATOM 1178 O O . ARG A 1 172 ? -15.095 16.522 -10.160 1.00 79.75 172 A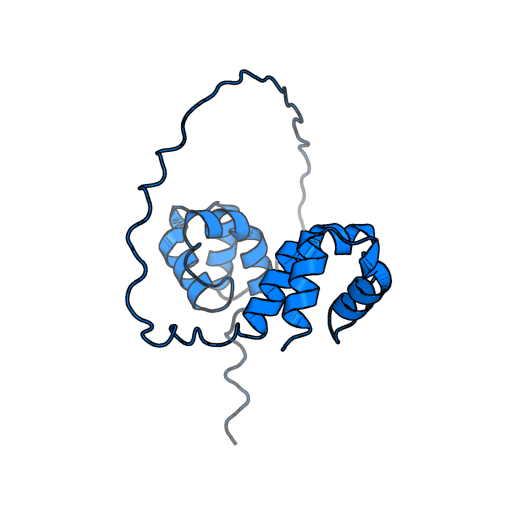RG A O 1
ATOM 1185 N N . ARG A 1 173 ? -13.138 17.063 -9.181 1.00 75.00 173 ARG A N 1
ATOM 1186 C CA . ARG A 1 173 ? -12.852 18.299 -9.931 1.00 75.00 173 ARG A CA 1
ATOM 1187 C C . ARG A 1 173 ? -11.787 18.104 -11.018 1.00 75.00 173 ARG A C 1
ATOM 1189 O O . ARG A 1 173 ? -11.279 19.089 -11.544 1.00 75.00 173 ARG A O 1
ATOM 1196 N N . GLN A 1 174 ? -11.466 16.844 -11.305 1.00 60.75 174 GLN A N 1
ATOM 1197 C CA . GLN A 1 174 ? -10.424 16.359 -12.206 1.00 60.75 174 GLN A CA 1
ATOM 1198 C C . GLN A 1 174 ? -11.070 15.427 -13.238 1.00 60.75 174 GLN A C 1
ATOM 12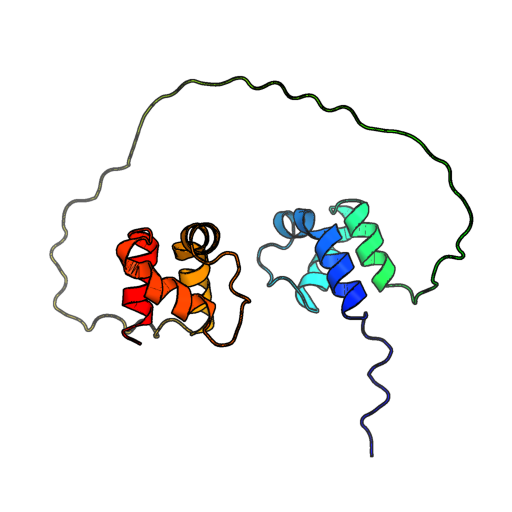00 O O . GLN A 1 174 ? -10.602 15.441 -14.394 1.00 60.75 174 GLN A O 1
#

Sequence (174 aa):
SASAETKAQQPSQAQVSAVRSACRSDYIAHCASIPPGGKPALDCLRKNVASLSPTCQNAVNALGGQRAAPPAAAAPAATTPPAAAPATSPPAAAESAPAAPAAAPPPPAAAAPAYPPMSPRQEMAVLRSSCGRDFRALCGGVQPGGGRVIACLRANEPSLSPQCRQALMMARRQ

Foldseek 3Di:
DDPDPPPDLDDDPVLQVLLCVQQVVVCVVFPVVDPRGDDVSLVSCVVCLVPGDPSNNVSSVCSVDDDDDDDDDDDDDDDDDDDDDDDDDDDDDDDDDDDDDDDDDDDPDDDDPPDPPQDPVRLVVQLCVQCVVVCCVFPVVFDDDPCRSVVSCVVCLVVGDPSNNVSNVSVVVD

Radius of gyration: 25.0 Å; chains: 1; bounding box: 47×78×66 Å

Secondary structure (DSSP, 8-state):
---SSTTSSSPPHHHHHHHHHHTHHHHHHH-TTS-SSHHHHHHHHHHTGGGS-HHHHHHHHTTTSPP-PPP-------------------------PPPPPPPPPPPP-PPPP-PPPPPHHHHHHHHHHHSTTHHHHHSTT--SSTTHHHHHHHHTGGGS-HHHHHHHHHTT--

pLDDT: mean 71.47, std 23.7, range [26.67, 96.62]